Protein AF-A0A017HX09-F1 (afdb_monomer_lite)

Structure (mmCIF, N/CA/C/O backbone):
data_AF-A0A017HX09-F1
#
_entry.id   AF-A0A017HX09-F1
#
loop_
_atom_site.group_PDB
_atom_site.id
_atom_site.type_symbol
_atom_site.label_atom_id
_atom_site.label_alt_id
_atom_site.label_comp_id
_atom_site.label_asym_id
_atom_site.label_entity_id
_atom_site.label_seq_id
_atom_site.pdbx_PDB_ins_code
_atom_site.Cartn_x
_atom_site.Cartn_y
_atom_site.Cartn_z
_atom_site.occupancy
_atom_site.B_iso_or_equiv
_atom_site.auth_seq_id
_atom_site.auth_comp_id
_atom_site.auth_asym_id
_atom_site.auth_atom_id
_atom_site.pdbx_PDB_model_num
ATOM 1 N N . MET A 1 1 ? 46.025 -58.603 36.721 1.00 52.38 1 MET A N 1
ATOM 2 C CA . MET A 1 1 ? 45.200 -57.389 36.510 1.00 52.38 1 MET A CA 1
ATOM 3 C C . MET A 1 1 ? 46.053 -56.109 36.449 1.00 52.38 1 MET A C 1
ATOM 5 O O . MET A 1 1 ? 45.799 -55.162 37.172 1.00 52.38 1 MET A O 1
ATOM 9 N N . ARG A 1 2 ? 47.098 -56.062 35.607 1.00 50.88 2 ARG A N 1
ATOM 10 C CA . ARG A 1 2 ? 47.922 -54.847 35.383 1.00 50.88 2 ARG A CA 1
ATOM 11 C C . ARG A 1 2 ? 48.197 -54.556 33.899 1.00 50.88 2 ARG A C 1
ATOM 13 O O . ARG A 1 2 ? 48.821 -53.560 33.577 1.00 50.88 2 ARG A O 1
ATOM 20 N N . ARG A 1 3 ? 47.703 -55.410 32.991 1.00 52.56 3 ARG A N 1
ATOM 21 C CA . ARG A 1 3 ? 47.869 -55.274 31.532 1.00 52.56 3 ARG A CA 1
ATOM 22 C C . ARG A 1 3 ? 46.626 -54.734 30.814 1.00 52.56 3 ARG A C 1
ATOM 24 O O . ARG A 1 3 ? 46.695 -54.473 29.626 1.00 52.56 3 ARG A O 1
ATOM 31 N N . LEU A 1 4 ? 45.516 -54.535 31.532 1.00 54.16 4 LEU A N 1
ATOM 32 C CA . LEU A 1 4 ? 44.267 -54.009 30.961 1.00 54.16 4 LEU A CA 1
ATOM 33 C C . LEU A 1 4 ? 44.148 -52.479 31.041 1.00 54.16 4 LEU A C 1
ATOM 35 O O . LEU A 1 4 ? 43.249 -51.915 30.437 1.00 54.16 4 LEU A O 1
ATOM 39 N N . ILE A 1 5 ? 45.065 -51.798 31.734 1.00 55.00 5 ILE A N 1
ATOM 40 C CA . ILE A 1 5 ? 45.050 -50.327 31.839 1.00 55.00 5 ILE A CA 1
ATOM 41 C C . ILE A 1 5 ? 45.787 -49.675 30.653 1.00 55.00 5 ILE A C 1
ATOM 43 O O . ILE A 1 5 ? 45.513 -48.535 30.304 1.00 55.00 5 ILE A O 1
ATOM 47 N N . LEU A 1 6 ? 46.667 -50.411 29.964 1.00 52.75 6 LEU A N 1
ATOM 48 C CA . LEU A 1 6 ? 47.464 -49.872 28.855 1.00 52.75 6 LEU A CA 1
ATOM 49 C C . LEU A 1 6 ? 46.724 -49.824 27.506 1.00 52.75 6 LEU A C 1
ATOM 51 O O . LEU A 1 6 ? 47.141 -49.081 26.627 1.00 52.75 6 LEU A O 1
ATOM 55 N N . ALA A 1 7 ? 45.612 -50.550 27.341 1.00 53.91 7 ALA A N 1
ATOM 56 C CA . ALA A 1 7 ? 44.821 -50.513 26.104 1.00 53.91 7 ALA A CA 1
ATOM 57 C C . ALA A 1 7 ? 43.790 -49.366 26.072 1.00 53.91 7 ALA A C 1
ATOM 59 O O . ALA A 1 7 ? 43.404 -48.921 24.997 1.00 53.91 7 ALA A O 1
ATOM 60 N N . ALA A 1 8 ? 43.377 -48.843 27.232 1.00 49.66 8 ALA A N 1
ATOM 61 C CA . ALA A 1 8 ? 42.412 -47.741 27.309 1.00 49.66 8 ALA A CA 1
ATOM 62 C C . ALA A 1 8 ? 43.045 -46.352 27.087 1.00 49.66 8 ALA A C 1
ATOM 64 O O . ALA A 1 8 ? 42.334 -45.391 26.817 1.00 49.66 8 ALA A O 1
ATOM 65 N N . ALA A 1 9 ? 44.376 -46.239 27.159 1.00 52.62 9 ALA A N 1
ATOM 66 C CA . ALA A 1 9 ? 45.085 -44.976 26.950 1.00 52.62 9 ALA A CA 1
ATOM 67 C C . ALA A 1 9 ? 45.350 -44.646 25.465 1.00 52.62 9 ALA A C 1
ATOM 69 O O . ALA A 1 9 ? 45.739 -43.524 25.164 1.00 52.62 9 ALA A O 1
ATOM 70 N N . LEU A 1 10 ? 45.133 -45.588 24.533 1.00 51.38 10 LEU A N 1
ATOM 71 C CA . LEU A 1 10 ? 45.460 -45.396 23.109 1.00 51.38 10 LEU A CA 1
ATOM 72 C C . LEU A 1 10 ? 44.286 -44.878 22.252 1.00 51.38 10 LEU A C 1
ATOM 74 O O . LEU A 1 10 ? 44.483 -44.549 21.090 1.00 51.38 10 LEU A O 1
ATOM 78 N N . VAL A 1 11 ? 43.073 -44.769 22.804 1.00 55.91 11 VAL A N 1
ATOM 79 C CA . VAL A 1 11 ? 41.889 -44.260 22.070 1.00 55.91 11 VAL A CA 1
ATOM 80 C C . VAL A 1 11 ? 41.556 -42.804 22.436 1.00 55.91 11 VAL A C 1
ATOM 82 O O . VAL A 1 11 ? 40.783 -42.148 21.749 1.00 55.91 11 VAL A O 1
ATOM 85 N N . ALA A 1 12 ? 42.191 -42.248 23.472 1.00 51.88 12 ALA A N 1
ATOM 86 C CA . ALA A 1 12 ? 41.954 -40.884 23.953 1.00 51.88 12 ALA A CA 1
ATOM 87 C C . ALA A 1 12 ? 42.976 -39.856 23.427 1.00 51.88 12 ALA A C 1
ATOM 89 O O . ALA A 1 12 ? 43.323 -38.913 24.134 1.00 51.88 12 ALA A O 1
ATOM 90 N N . ALA A 1 13 ? 43.449 -40.016 22.189 1.00 46.22 13 ALA A N 1
ATOM 91 C CA . ALA A 1 13 ? 44.167 -38.963 21.473 1.00 46.22 13 ALA A CA 1
ATOM 92 C C . ALA A 1 13 ? 43.239 -38.323 20.423 1.00 46.22 13 ALA A C 1
ATOM 94 O O . ALA A 1 13 ? 43.362 -38.631 19.236 1.00 46.22 13 ALA A O 1
ATOM 95 N N . PRO A 1 14 ? 42.289 -37.445 20.807 1.00 50.62 14 PRO A N 1
ATOM 96 C CA . PRO A 1 14 ? 41.689 -36.563 19.829 1.00 50.62 14 PRO A CA 1
ATOM 97 C C . PRO A 1 14 ? 42.755 -35.528 19.467 1.00 50.62 14 PRO A C 1
ATOM 99 O O . PRO A 1 14 ? 43.181 -34.751 20.313 1.00 50.62 14 PRO A O 1
ATOM 102 N N . LEU A 1 15 ? 43.235 -35.586 18.227 1.00 51.84 15 LEU A N 1
ATOM 103 C CA . LEU A 1 15 ? 43.318 -34.444 17.309 1.00 51.84 15 LEU A CA 1
ATOM 104 C C . LEU A 1 15 ? 43.767 -33.066 17.864 1.00 51.84 15 LEU A C 1
ATOM 106 O O . LEU A 1 15 ? 43.418 -32.036 17.301 1.00 51.84 15 LEU A O 1
ATOM 110 N N . ALA A 1 16 ? 44.606 -32.988 18.894 1.00 49.44 16 ALA A N 1
ATOM 111 C CA . ALA A 1 16 ? 45.174 -31.727 19.384 1.00 49.44 16 ALA A CA 1
ATOM 112 C C . ALA A 1 16 ? 46.379 -31.263 18.533 1.00 49.44 16 ALA A C 1
ATOM 114 O O . ALA A 1 16 ? 47.340 -30.706 19.055 1.00 49.44 16 ALA A O 1
ATOM 115 N N . GLY A 1 17 ? 46.350 -31.552 17.225 1.00 47.41 17 GLY A N 1
ATOM 116 C CA . GLY A 1 17 ? 47.453 -31.342 16.280 1.00 47.41 17 GLY A CA 1
ATOM 117 C C . GLY A 1 17 ? 47.111 -30.521 15.030 1.00 47.41 17 GLY A C 1
ATOM 118 O O . GLY A 1 17 ? 47.992 -30.323 14.207 1.00 47.41 17 GLY A O 1
ATOM 119 N N . HIS A 1 18 ? 45.881 -30.011 14.878 1.00 50.28 18 HIS A N 1
ATOM 120 C CA . HIS A 1 18 ? 45.477 -29.185 13.721 1.00 50.28 18 HIS A CA 1
ATOM 121 C C . HIS A 1 18 ? 44.903 -27.816 14.131 1.00 50.28 18 HIS A C 1
ATOM 123 O O . HIS A 1 18 ? 43.891 -27.368 13.597 1.00 50.28 18 HIS A O 1
ATOM 129 N N . ALA A 1 19 ? 45.522 -27.144 15.106 1.00 53.00 19 ALA A N 1
ATOM 130 C CA . ALA A 1 19 ? 45.042 -25.852 15.618 1.00 53.00 19 ALA A CA 1
ATOM 131 C C . ALA A 1 19 ? 45.991 -24.662 15.365 1.00 53.00 19 ALA A C 1
ATOM 133 O O . ALA A 1 19 ? 45.772 -23.599 15.935 1.00 53.00 19 ALA A O 1
ATOM 134 N N . GLN A 1 20 ? 47.041 -24.809 14.545 1.00 49.38 20 GLN A N 1
ATOM 135 C CA . GLN A 1 20 ? 47.954 -23.689 14.240 1.00 49.38 20 GLN A CA 1
ATOM 136 C C . GLN A 1 20 ? 48.145 -23.362 12.750 1.00 49.38 20 GLN A C 1
ATOM 138 O O . GLN A 1 20 ? 48.787 -22.361 12.467 1.00 49.38 20 GLN A O 1
ATOM 143 N N . ASP A 1 21 ? 47.524 -24.108 11.830 1.00 50.34 21 ASP A N 1
ATOM 144 C CA . ASP A 1 21 ? 47.477 -23.786 10.383 1.00 50.34 21 ASP A CA 1
ATOM 145 C C . ASP A 1 21 ? 46.035 -23.599 9.861 1.00 50.34 21 ASP A C 1
ATOM 147 O O . ASP A 1 21 ? 45.798 -23.344 8.689 1.00 50.34 21 ASP A O 1
ATOM 151 N N . SER A 1 22 ? 45.036 -23.722 10.738 1.00 55.59 22 SER A N 1
ATOM 152 C CA . SER A 1 22 ? 43.616 -23.859 10.379 1.00 55.59 22 SER A CA 1
ATOM 153 C C . SER A 1 22 ? 42.819 -22.551 10.371 1.00 55.59 22 SER A C 1
ATOM 155 O O . SER A 1 22 ? 41.610 -22.572 10.137 1.00 55.59 22 SER A O 1
ATOM 157 N N . SER A 1 23 ? 43.470 -21.411 10.615 1.00 59.22 23 SER A N 1
ATOM 158 C CA . SER A 1 23 ? 42.808 -20.101 10.592 1.00 59.22 23 SER A CA 1
ATOM 159 C C . SER A 1 23 ? 42.559 -19.604 9.166 1.00 59.22 23 SER A C 1
ATOM 161 O O . SER A 1 23 ? 41.472 -19.098 8.904 1.00 59.22 23 SER A O 1
ATOM 163 N N . ASP A 1 24 ? 43.522 -19.770 8.251 1.00 65.19 24 ASP A N 1
ATOM 164 C CA . ASP A 1 24 ? 43.364 -19.366 6.844 1.00 65.19 24 ASP A CA 1
ATOM 165 C C . ASP A 1 24 ? 42.473 -20.357 6.080 1.00 65.19 24 ASP A C 1
ATOM 167 O O . ASP A 1 24 ? 41.480 -19.939 5.492 1.00 65.19 24 ASP A O 1
ATOM 171 N N . ASP A 1 25 ? 42.716 -21.668 6.206 1.00 73.19 25 ASP A N 1
ATOM 172 C CA . ASP A 1 25 ? 41.878 -22.705 5.576 1.00 73.19 25 ASP A CA 1
ATOM 173 C C . ASP A 1 25 ? 40.417 -22.665 6.067 1.00 73.19 25 ASP A C 1
ATOM 175 O O . ASP A 1 25 ? 39.474 -22.838 5.292 1.00 73.19 25 ASP A O 1
ATOM 179 N N . GLY A 1 26 ? 40.195 -22.415 7.364 1.00 74.19 26 GLY A N 1
ATOM 180 C CA . GLY A 1 26 ? 38.850 -22.276 7.929 1.00 74.19 26 GLY A CA 1
ATOM 181 C C . GLY A 1 26 ? 38.135 -21.003 7.465 1.00 74.19 26 GLY A C 1
ATOM 182 O O . GLY A 1 26 ? 36.924 -21.025 7.239 1.00 74.19 26 GLY A O 1
ATOM 183 N N . ASN A 1 27 ? 38.877 -19.907 7.288 1.00 82.38 27 ASN A N 1
ATOM 184 C CA . ASN A 1 27 ? 38.349 -18.649 6.766 1.00 82.38 27 ASN A CA 1
ATOM 185 C C . ASN A 1 27 ? 38.034 -18.746 5.265 1.00 82.38 27 ASN A C 1
ATOM 187 O O . ASN A 1 27 ? 37.016 -18.211 4.830 1.00 82.38 27 ASN A O 1
ATOM 191 N N . ASP A 1 28 ? 38.836 -19.479 4.490 1.00 84.56 28 ASP A N 1
ATOM 192 C CA . ASP A 1 28 ? 38.571 -19.745 3.073 1.00 84.56 28 ASP A CA 1
ATOM 193 C C . ASP A 1 28 ? 37.349 -20.654 2.878 1.00 84.56 28 ASP A C 1
ATOM 195 O O . ASP A 1 28 ? 36.494 -20.352 2.045 1.00 84.56 28 ASP A O 1
ATOM 199 N N . LEU A 1 29 ? 37.173 -21.695 3.700 1.00 87.62 29 LEU A N 1
ATOM 200 C CA . LEU A 1 29 ? 35.959 -22.525 3.680 1.00 87.62 29 LEU A CA 1
ATOM 201 C C . LEU A 1 29 ? 34.704 -21.754 4.112 1.00 87.62 29 LEU A C 1
ATOM 203 O O . LEU A 1 29 ? 33.639 -21.917 3.515 1.00 87.62 29 LEU A O 1
ATOM 207 N N . LEU A 1 30 ? 34.810 -20.897 5.133 1.00 91.75 30 LEU A N 1
ATOM 208 C CA . LEU A 1 30 ? 33.708 -20.031 5.557 1.00 91.75 30 LEU A CA 1
ATOM 209 C C . LEU A 1 30 ? 33.357 -19.002 4.474 1.00 91.75 30 LEU A C 1
ATOM 211 O O . LEU A 1 30 ? 32.179 -18.758 4.218 1.00 91.75 30 LEU A O 1
ATOM 215 N N . ARG A 1 31 ? 34.367 -18.421 3.820 1.00 89.44 31 ARG A N 1
ATOM 216 C CA . ARG A 1 31 ? 34.195 -17.494 2.698 1.00 89.44 31 ARG A CA 1
ATOM 217 C C . ARG A 1 31 ? 33.535 -18.181 1.507 1.00 89.44 31 ARG A C 1
ATOM 219 O O . ARG A 1 31 ? 32.633 -17.596 0.914 1.00 89.44 31 ARG A O 1
ATOM 226 N N . GLU A 1 32 ? 33.931 -19.409 1.196 1.00 92.56 32 GLU A N 1
ATOM 227 C CA . GLU A 1 32 ? 33.308 -20.208 0.141 1.00 92.56 32 GLU A CA 1
ATOM 228 C C . GLU A 1 32 ? 31.848 -20.531 0.485 1.00 92.56 32 GLU A C 1
ATOM 230 O O . GLU A 1 32 ? 30.953 -20.316 -0.331 1.00 92.56 32 GLU A O 1
ATOM 235 N N . GLY A 1 33 ? 31.568 -20.936 1.728 1.00 93.44 33 GLY A N 1
ATOM 236 C CA . GLY A 1 33 ? 30.202 -21.157 2.210 1.00 93.44 33 GLY A CA 1
ATOM 237 C C . GLY A 1 33 ? 29.331 -19.896 2.151 1.00 93.44 33 GLY A C 1
ATOM 238 O O . GLY A 1 33 ? 28.183 -19.958 1.712 1.00 93.44 33 GLY A O 1
ATOM 239 N N . ALA A 1 34 ? 29.883 -18.739 2.527 1.00 93.94 34 ALA A N 1
ATOM 240 C CA . ALA A 1 34 ? 29.203 -17.450 2.420 1.00 93.94 34 ALA A CA 1
ATOM 241 C C . ALA A 1 34 ? 28.944 -17.058 0.957 1.00 93.94 34 ALA A C 1
ATOM 243 O O . ALA A 1 34 ? 27.871 -16.549 0.648 1.00 93.94 34 ALA A O 1
ATOM 244 N N . ASN A 1 35 ? 29.882 -17.329 0.047 1.00 94.56 35 ASN A N 1
ATOM 245 C CA . ASN A 1 35 ? 29.721 -17.067 -1.383 1.00 94.56 35 ASN A CA 1
ATOM 246 C C . ASN A 1 35 ? 28.611 -17.939 -1.992 1.00 94.56 35 ASN A C 1
ATOM 248 O O . ASN A 1 35 ? 27.724 -17.431 -2.676 1.00 94.56 35 ASN A O 1
ATOM 252 N N . LEU A 1 36 ? 28.594 -19.236 -1.670 1.00 94.81 36 LEU A N 1
ATOM 253 C CA . LEU A 1 36 ? 27.534 -20.154 -2.096 1.00 94.81 36 LEU A CA 1
ATOM 254 C C . LEU A 1 36 ? 26.160 -19.738 -1.553 1.00 94.81 36 LEU A C 1
ATOM 256 O O . LEU A 1 36 ? 25.180 -19.760 -2.297 1.00 94.81 36 LEU A O 1
ATOM 260 N N . PHE A 1 37 ? 26.090 -19.306 -0.291 1.00 94.69 37 PHE A N 1
ATOM 261 C CA . PHE A 1 37 ? 24.861 -18.788 0.313 1.00 94.69 37 PHE A CA 1
ATOM 262 C C . PHE A 1 37 ? 24.371 -17.507 -0.373 1.00 94.69 37 PHE A C 1
ATOM 264 O O . PHE A 1 37 ? 23.205 -17.418 -0.752 1.00 94.69 37 PHE A O 1
ATOM 271 N N . LEU A 1 38 ? 25.259 -16.530 -0.573 1.00 93.69 38 LEU A N 1
ATOM 272 C CA . LEU A 1 38 ? 24.922 -15.275 -1.245 1.00 93.69 38 LEU A CA 1
ATOM 273 C C . LEU A 1 38 ? 24.481 -15.508 -2.691 1.00 93.69 38 LEU A C 1
ATOM 275 O O . LEU A 1 38 ? 23.570 -14.831 -3.161 1.00 93.69 38 LEU A O 1
ATOM 279 N N . ARG A 1 39 ? 25.086 -16.475 -3.389 1.00 91.81 39 ARG A N 1
ATOM 280 C CA . ARG A 1 39 ? 24.678 -16.840 -4.747 1.00 91.81 39 ARG A CA 1
ATOM 281 C C . ARG A 1 39 ? 23.283 -17.455 -4.778 1.00 91.81 39 ARG A C 1
ATOM 283 O O . ARG A 1 39 ? 22.482 -17.035 -5.602 1.00 91.81 39 ARG A O 1
ATOM 290 N N . GLY A 1 40 ? 22.979 -18.373 -3.859 1.00 91.50 40 GLY A N 1
ATOM 291 C CA . GLY A 1 40 ? 21.632 -18.938 -3.725 1.00 91.50 40 GLY A CA 1
ATOM 292 C C . GLY A 1 40 ? 20.584 -17.868 -3.407 1.00 91.50 40 GLY A C 1
ATOM 293 O O . GLY A 1 40 ? 19.543 -17.814 -4.050 1.00 91.50 40 GLY A O 1
ATOM 294 N N . LEU A 1 41 ? 20.901 -16.939 -2.498 1.00 93.38 41 LEU A N 1
ATOM 295 C CA . LEU A 1 41 ? 20.030 -15.798 -2.209 1.00 93.38 41 LEU A CA 1
ATOM 296 C C . LEU A 1 41 ? 19.815 -14.914 -3.447 1.00 93.38 41 LEU A C 1
ATOM 298 O O . LEU A 1 41 ? 18.704 -14.448 -3.679 1.00 93.38 41 LEU A O 1
ATOM 302 N N . LEU A 1 42 ? 20.865 -14.678 -4.242 1.00 89.38 42 LEU A N 1
ATOM 303 C CA . LEU A 1 42 ? 20.772 -13.870 -5.457 1.00 89.38 42 LEU A CA 1
ATOM 304 C C . LEU A 1 42 ? 19.914 -14.547 -6.539 1.00 89.38 42 LEU A C 1
ATOM 306 O O . LEU A 1 42 ? 19.132 -13.872 -7.205 1.00 89.38 42 LEU A O 1
ATOM 310 N N . GLU A 1 43 ? 20.052 -15.864 -6.696 1.00 89.94 43 GLU A N 1
ATOM 311 C CA . GLU A 1 43 ? 19.235 -16.688 -7.596 1.00 89.94 43 GLU A CA 1
ATOM 312 C C . GLU A 1 43 ? 17.746 -16.641 -7.200 1.00 89.94 43 GLU A C 1
ATOM 314 O O . GLU A 1 43 ? 16.894 -16.510 -8.078 1.00 89.94 43 GLU A O 1
ATOM 319 N N . ASP A 1 44 ? 17.430 -16.628 -5.900 1.00 88.38 44 ASP A N 1
ATOM 320 C CA . ASP A 1 44 ? 16.053 -16.531 -5.392 1.00 88.38 44 ASP A CA 1
ATOM 321 C C . ASP A 1 44 ? 15.423 -15.139 -5.584 1.00 88.38 44 ASP A C 1
ATOM 323 O O . ASP A 1 44 ? 14.219 -15.031 -5.830 1.00 88.38 44 ASP A O 1
ATOM 327 N N . VAL A 1 45 ? 16.206 -14.056 -5.484 1.00 89.94 45 VAL A N 1
ATOM 328 C CA . VAL A 1 45 ? 15.687 -12.683 -5.678 1.00 89.94 45 VAL A CA 1
ATOM 329 C C . VAL A 1 45 ? 15.660 -12.247 -7.142 1.00 89.94 45 VAL A C 1
ATOM 331 O O . VAL A 1 45 ? 15.028 -11.244 -7.474 1.00 89.94 45 VAL A O 1
ATOM 334 N N . GLN A 1 46 ? 16.325 -12.973 -8.040 1.00 84.38 46 GLN A N 1
ATOM 335 C CA . GLN A 1 46 ? 16.383 -12.623 -9.456 1.00 84.38 46 GLN A CA 1
ATOM 336 C C . GLN A 1 46 ? 14.998 -12.604 -10.145 1.00 84.38 46 GLN A C 1
ATOM 338 O O . GLN A 1 46 ? 14.752 -11.650 -10.889 1.00 84.38 46 GLN A O 1
ATOM 343 N N . PRO A 1 47 ? 14.078 -13.570 -9.929 1.00 85.50 47 PRO A N 1
ATOM 344 C CA . PRO A 1 47 ? 12.766 -13.556 -10.577 1.00 85.50 47 PRO A CA 1
ATOM 345 C C . PRO A 1 47 ? 11.895 -12.348 -10.177 1.00 85.50 47 PRO A C 1
ATOM 347 O O . PRO A 1 47 ? 11.465 -11.634 -11.085 1.00 85.50 47 PRO A O 1
ATOM 350 N N . PRO A 1 48 ? 11.715 -12.006 -8.879 1.00 85.12 48 PRO A N 1
ATOM 351 C CA . PRO A 1 48 ? 10.990 -10.790 -8.488 1.00 85.12 48 PRO A CA 1
ATOM 352 C C . PRO A 1 48 ? 11.610 -9.499 -9.042 1.00 85.12 48 PRO A C 1
ATOM 354 O O . PRO A 1 48 ? 10.903 -8.561 -9.410 1.00 85.12 48 PRO A O 1
ATOM 357 N N . LEU A 1 49 ? 12.944 -9.440 -9.138 1.00 81.81 49 LEU A N 1
ATOM 358 C CA . LEU A 1 49 ? 13.638 -8.292 -9.727 1.00 81.81 49 LEU A CA 1
ATOM 359 C C . LEU A 1 49 ? 13.400 -8.175 -11.238 1.00 81.81 49 LEU A C 1
ATOM 361 O O . LEU A 1 49 ? 13.328 -7.060 -11.750 1.00 81.81 49 LEU A O 1
ATOM 365 N N . GLN A 1 50 ? 13.257 -9.291 -11.958 1.00 79.94 50 GLN A N 1
ATOM 366 C CA . GLN A 1 50 ? 12.889 -9.278 -13.378 1.00 79.94 50 GLN A CA 1
ATOM 367 C C . GLN A 1 50 ? 11.444 -8.820 -13.591 1.00 79.94 50 GLN A C 1
ATOM 369 O O . GLN A 1 50 ? 11.181 -8.087 -14.542 1.00 79.94 50 GLN A O 1
ATOM 374 N N . GLU A 1 51 ? 10.524 -9.194 -12.700 1.00 79.25 51 GLU A N 1
ATOM 375 C CA . GLU A 1 51 ? 9.142 -8.697 -12.722 1.00 79.25 51 GLU A CA 1
ATOM 376 C C . GLU A 1 51 ? 9.093 -7.175 -12.516 1.00 79.25 51 GLU A C 1
ATOM 378 O O . GLU A 1 51 ? 8.444 -6.468 -13.288 1.00 79.25 51 GLU A O 1
ATOM 383 N N . LEU A 1 52 ? 9.861 -6.652 -11.552 1.00 81.12 52 LEU A N 1
ATOM 384 C CA . LEU A 1 52 ? 10.041 -5.209 -11.353 1.00 81.12 52 LEU A CA 1
ATOM 385 C C . LEU A 1 52 ? 10.711 -4.528 -12.555 1.00 81.12 52 LEU A C 1
ATOM 387 O O . LEU A 1 52 ? 10.290 -3.446 -12.955 1.00 81.12 52 LEU A O 1
ATOM 391 N N . ALA A 1 53 ? 11.719 -5.157 -13.166 1.00 74.88 53 ALA A N 1
ATOM 392 C CA . ALA A 1 53 ? 12.363 -4.653 -14.383 1.00 74.88 53 ALA A CA 1
ATOM 393 C C . ALA A 1 53 ? 11.425 -4.665 -15.607 1.00 74.88 53 ALA A C 1
ATOM 395 O O . ALA A 1 53 ? 11.657 -3.933 -16.570 1.00 74.88 53 ALA A O 1
ATOM 396 N N . GLY A 1 54 ? 10.364 -5.476 -15.569 1.00 76.62 54 GLY A N 1
ATOM 397 C CA . GLY A 1 54 ? 9.277 -5.476 -16.545 1.00 76.62 54 GLY A CA 1
ATOM 398 C C . GLY A 1 54 ? 8.329 -4.280 -16.414 1.00 76.62 54 GLY A C 1
ATOM 399 O O . GLY A 1 54 ? 7.567 -4.002 -17.345 1.00 76.62 54 GLY A O 1
ATOM 400 N N . ILE A 1 55 ? 8.381 -3.535 -15.302 1.00 83.75 55 ILE A N 1
ATOM 401 C CA . ILE A 1 55 ? 7.668 -2.265 -15.167 1.00 83.75 55 ILE A CA 1
ATOM 402 C C . ILE A 1 55 ? 8.371 -1.238 -16.053 1.00 83.75 55 ILE A C 1
ATOM 404 O O . ILE A 1 55 ? 9.508 -0.831 -15.826 1.00 83.75 55 ILE A O 1
ATOM 408 N N . THR A 1 56 ? 7.676 -0.816 -17.102 1.00 84.25 56 THR A N 1
ATOM 409 C CA . THR A 1 56 ? 8.189 0.182 -18.034 1.00 84.25 56 THR A CA 1
ATOM 410 C C . THR A 1 56 ? 8.246 1.566 -17.381 1.00 84.25 56 THR A C 1
ATOM 412 O O . THR A 1 56 ? 7.522 1.864 -16.427 1.00 84.25 56 THR A O 1
ATOM 415 N N . VAL A 1 57 ? 9.068 2.459 -17.943 1.00 81.44 57 VAL A N 1
ATOM 416 C CA . VAL A 1 57 ? 9.163 3.866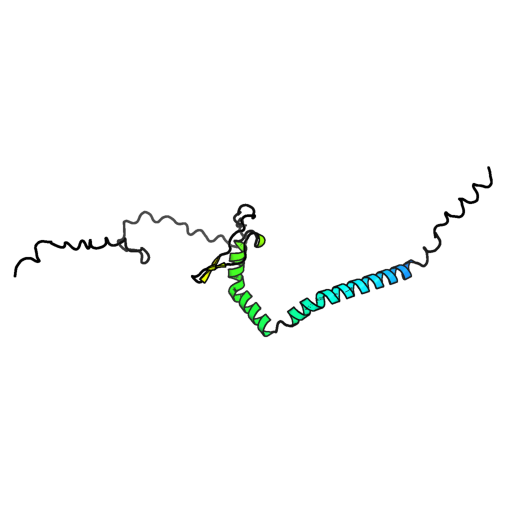 -17.505 1.00 81.44 57 VAL A CA 1
ATOM 417 C C . VAL A 1 57 ? 7.789 4.551 -17.517 1.00 81.44 57 VAL A C 1
ATOM 419 O O . VAL A 1 57 ? 7.500 5.388 -16.667 1.00 81.44 57 VAL A O 1
ATOM 422 N N . GLN A 1 58 ? 6.911 4.165 -18.444 1.00 79.31 58 GLN A N 1
ATOM 423 C CA . GLN A 1 58 ? 5.555 4.696 -18.555 1.00 79.31 58 GLN A CA 1
ATOM 424 C C . GLN A 1 58 ? 4.661 4.265 -17.384 1.00 79.31 58 GLN A C 1
ATOM 426 O O . GLN A 1 58 ? 3.915 5.088 -16.861 1.00 79.31 58 GLN A O 1
ATOM 431 N N . HIS A 1 59 ? 4.744 3.004 -16.947 1.00 86.56 59 HIS A N 1
ATOM 432 C CA . HIS A 1 59 ? 3.980 2.522 -15.792 1.00 86.56 59 HIS A CA 1
ATOM 433 C C . HIS A 1 59 ? 4.461 3.159 -14.486 1.00 86.56 59 HIS A C 1
ATOM 435 O O . HIS A 1 59 ? 3.636 3.521 -13.652 1.00 86.56 59 HIS A O 1
ATOM 441 N N . LEU A 1 60 ? 5.775 3.358 -14.335 1.00 86.12 60 LEU A N 1
ATOM 442 C CA . LEU A 1 60 ? 6.339 4.084 -13.193 1.00 86.12 60 LEU A CA 1
ATOM 443 C C . LEU A 1 60 ? 5.831 5.527 -13.133 1.00 86.12 60 LEU A C 1
ATOM 445 O O . LEU A 1 60 ? 5.398 5.975 -12.076 1.00 86.12 60 LEU A O 1
ATOM 449 N N . ALA A 1 61 ? 5.823 6.234 -14.265 1.00 87.31 61 ALA A N 1
ATOM 450 C CA . ALA A 1 61 ? 5.309 7.600 -14.330 1.00 87.31 61 ALA A CA 1
ATOM 451 C C . ALA A 1 61 ? 3.806 7.676 -14.005 1.00 87.31 61 ALA A C 1
ATOM 453 O O . ALA A 1 61 ? 3.378 8.579 -13.291 1.00 87.31 61 ALA A O 1
ATOM 454 N N . ALA A 1 62 ? 3.008 6.719 -14.488 1.00 88.12 62 ALA A N 1
ATOM 455 C CA . ALA A 1 62 ? 1.580 6.648 -14.179 1.00 88.12 62 ALA A CA 1
ATOM 456 C C . ALA A 1 62 ? 1.318 6.343 -12.695 1.00 88.12 62 ALA A C 1
ATOM 458 O O . ALA A 1 62 ? 0.454 6.968 -12.086 1.00 88.12 62 ALA A O 1
ATOM 459 N N . LEU A 1 63 ? 2.086 5.424 -12.099 1.00 89.25 63 LEU A N 1
ATOM 460 C CA . LEU A 1 63 ? 2.023 5.143 -10.666 1.00 89.25 63 LEU A CA 1
ATOM 461 C C . LEU A 1 63 ? 2.394 6.380 -9.844 1.00 89.25 63 LEU A C 1
ATOM 463 O O . LEU A 1 63 ? 1.722 6.681 -8.866 1.00 89.25 63 LEU A O 1
ATOM 467 N N . GLN A 1 64 ? 3.435 7.107 -10.248 1.00 87.69 64 GLN A N 1
ATOM 468 C CA . GLN A 1 64 ? 3.851 8.326 -9.564 1.00 87.69 64 GLN A CA 1
ATOM 469 C C . GLN A 1 64 ? 2.771 9.410 -9.636 1.00 87.69 64 GLN A C 1
ATOM 471 O O . GLN A 1 64 ? 2.404 9.955 -8.604 1.00 87.69 64 GLN A O 1
ATOM 476 N N . ALA A 1 65 ? 2.183 9.640 -10.813 1.00 88.50 65 ALA A N 1
ATOM 477 C CA . ALA A 1 65 ? 1.065 10.571 -10.961 1.00 88.50 65 ALA A CA 1
ATOM 478 C C . ALA A 1 65 ? -0.149 10.168 -10.104 1.00 88.50 65 ALA A C 1
ATOM 480 O O . ALA A 1 65 ? -0.759 11.016 -9.463 1.00 88.50 65 ALA A O 1
ATOM 481 N N . PHE A 1 66 ? -0.466 8.871 -10.035 1.00 89.31 66 PHE A N 1
ATOM 482 C CA . PHE A 1 66 ? -1.517 8.364 -9.154 1.00 89.31 66 PHE A CA 1
ATOM 483 C C . PHE A 1 66 ? -1.198 8.607 -7.672 1.00 89.31 66 PHE A C 1
ATOM 485 O O . PHE A 1 66 ? -2.072 9.040 -6.930 1.00 89.31 66 PHE A O 1
ATOM 492 N N . LEU A 1 67 ? 0.035 8.352 -7.227 1.00 90.25 67 LEU A N 1
ATOM 493 C CA . LEU A 1 67 ? 0.448 8.627 -5.848 1.00 90.25 67 LEU A CA 1
ATOM 494 C C . LEU A 1 67 ? 0.406 10.126 -5.527 1.00 90.25 67 LEU A C 1
ATOM 496 O O . LEU A 1 67 ? 0.011 10.490 -4.426 1.00 90.25 67 LEU A O 1
ATOM 500 N N . ASP A 1 68 ? 0.757 10.989 -6.474 1.00 91.50 68 ASP A N 1
ATOM 501 C CA . ASP A 1 68 ? 0.715 12.439 -6.274 1.00 91.50 68 ASP A CA 1
ATOM 502 C C . ASP A 1 68 ? -0.732 12.968 -6.208 1.00 91.50 68 ASP A C 1
ATOM 504 O O . ASP A 1 68 ? -1.037 13.837 -5.393 1.00 91.50 68 ASP A O 1
ATOM 508 N N . GLU A 1 69 ? -1.637 12.439 -7.038 1.00 90.25 69 GLU A N 1
ATOM 509 C CA . GLU A 1 69 ? -3.020 12.928 -7.152 1.00 90.25 69 GLU A CA 1
ATOM 510 C C . GLU A 1 69 ? -3.982 12.269 -6.148 1.00 90.25 69 GLU A C 1
ATOM 512 O O . GLU A 1 69 ? -4.820 12.940 -5.550 1.00 90.25 69 GLU A O 1
ATOM 517 N N . MET A 1 70 ? -3.853 10.959 -5.930 1.00 87.81 70 MET A N 1
ATOM 518 C CA . MET A 1 70 ? -4.735 10.158 -5.068 1.00 87.81 70 MET A CA 1
ATOM 519 C C . MET A 1 70 ? -4.088 9.767 -3.733 1.00 87.81 70 MET A C 1
ATOM 521 O O . MET A 1 70 ? -4.790 9.319 -2.826 1.00 87.81 70 MET A O 1
ATOM 525 N N . GLY A 1 71 ? -2.768 9.912 -3.585 1.00 86.94 71 GLY A N 1
ATOM 526 C CA . GLY A 1 71 ? -2.039 9.487 -2.386 1.00 86.94 71 GLY A CA 1
ATOM 527 C C . GLY A 1 71 ? -2.489 10.168 -1.093 1.00 86.94 71 GLY A C 1
ATOM 528 O O . GLY A 1 71 ? -2.717 9.442 -0.127 1.00 86.94 71 GLY A O 1
ATOM 529 N N . PRO A 1 72 ? -2.675 11.504 -1.040 1.00 89.44 72 PRO A N 1
ATOM 530 C CA . PRO A 1 72 ? -3.118 12.180 0.181 1.00 89.44 72 PRO A CA 1
ATOM 531 C C . PRO A 1 72 ? -4.482 11.677 0.668 1.00 89.44 72 PRO A C 1
ATOM 533 O O . PRO A 1 72 ? -4.620 11.269 1.818 1.00 89.44 72 PRO A O 1
ATOM 536 N N . ALA A 1 73 ? -5.463 11.592 -0.236 1.00 86.25 73 ALA A N 1
ATOM 537 C CA . ALA A 1 73 ? -6.799 11.098 0.093 1.00 86.25 73 ALA A CA 1
ATOM 538 C C . ALA A 1 73 ? -6.772 9.618 0.515 1.00 86.25 73 ALA A C 1
ATOM 540 O O . ALA A 1 73 ? -7.475 9.204 1.435 1.00 86.25 73 ALA A O 1
ATOM 541 N N . PHE A 1 74 ? -5.928 8.805 -0.127 1.00 86.06 74 PHE A N 1
ATOM 542 C CA . PHE A 1 74 ? -5.743 7.410 0.263 1.00 86.06 74 PHE A CA 1
ATOM 543 C C . PHE A 1 74 ? -5.101 7.279 1.652 1.00 86.06 74 PHE A C 1
ATOM 545 O O . PHE A 1 74 ? -5.524 6.436 2.441 1.00 86.06 74 PHE A O 1
ATOM 552 N N . ALA A 1 75 ? -4.122 8.126 1.977 1.00 85.81 75 ALA A N 1
ATOM 553 C CA . ALA A 1 75 ? -3.481 8.150 3.287 1.00 85.81 75 ALA A CA 1
ATOM 554 C C . ALA A 1 75 ? -4.471 8.522 4.400 1.00 85.81 75 ALA A C 1
ATOM 556 O O . ALA A 1 75 ? -4.451 7.893 5.455 1.00 85.81 75 ALA A O 1
ATOM 557 N N . GLU A 1 76 ? -5.379 9.470 4.155 1.00 86.38 76 GLU A N 1
ATOM 558 C CA . GLU A 1 76 ? -6.451 9.822 5.096 1.00 86.38 76 GLU A CA 1
ATOM 559 C C . GLU A 1 76 ? -7.404 8.652 5.362 1.00 86.38 76 GLU A C 1
ATOM 561 O O . GLU A 1 76 ? -7.781 8.401 6.508 1.00 86.38 76 GLU A O 1
ATOM 566 N N . VAL A 1 77 ? -7.787 7.908 4.320 1.00 84.88 77 VAL A N 1
ATOM 567 C CA . VAL A 1 77 ? -8.646 6.723 4.464 1.00 84.88 77 VAL A CA 1
ATOM 568 C C . VAL A 1 77 ? -7.917 5.620 5.229 1.00 84.88 77 VAL A C 1
ATOM 570 O O . VAL A 1 77 ? -8.483 5.047 6.156 1.00 84.88 77 VAL A O 1
ATOM 573 N N . VAL A 1 78 ? -6.655 5.338 4.892 1.00 85.12 78 VAL A N 1
ATOM 574 C CA . VAL A 1 78 ? -5.846 4.330 5.599 1.00 85.12 78 VAL A CA 1
ATOM 575 C C . VAL A 1 78 ? -5.579 4.739 7.049 1.00 85.12 78 VAL A C 1
ATOM 577 O O . VAL A 1 78 ? -5.585 3.878 7.920 1.00 85.12 78 VAL A O 1
ATOM 580 N N . GLY A 1 79 ? -5.413 6.032 7.334 1.00 84.38 79 GLY A N 1
ATOM 581 C CA . GLY A 1 79 ? -5.235 6.553 8.692 1.00 84.38 79 GLY A CA 1
ATOM 582 C C . GLY A 1 79 ? -6.459 6.369 9.596 1.00 84.38 79 GLY A C 1
ATOM 583 O O . GLY A 1 79 ? -6.316 6.298 10.813 1.00 84.38 79 GLY A O 1
ATOM 584 N N . GLN A 1 80 ? -7.657 6.232 9.022 1.00 83.12 80 GLN A N 1
ATOM 585 C CA . GLN A 1 80 ? -8.882 5.915 9.769 1.00 83.12 80 GLN A CA 1
ATOM 586 C C . GLN A 1 80 ? -9.011 4.419 10.102 1.00 83.12 80 GLN A C 1
ATOM 588 O O . GLN A 1 80 ? -9.866 4.028 10.902 1.00 83.12 80 GLN A O 1
ATOM 593 N N . ILE A 1 81 ? -8.181 3.575 9.487 1.00 85.38 81 ILE A N 1
ATOM 594 C CA . ILE A 1 81 ? -8.196 2.127 9.660 1.00 85.38 81 ILE A CA 1
ATOM 595 C C . ILE A 1 81 ? -7.192 1.748 10.756 1.00 85.38 81 ILE A C 1
ATOM 597 O O . ILE A 1 81 ? -6.021 2.104 10.699 1.00 85.38 81 ILE A O 1
ATOM 601 N N . ASP A 1 82 ? -7.638 0.966 11.740 1.00 85.56 82 ASP A N 1
ATOM 602 C CA . ASP A 1 82 ? -6.804 0.453 12.834 1.00 85.56 82 ASP A CA 1
ATOM 603 C C . ASP A 1 82 ? -5.731 -0.528 12.332 1.00 85.56 82 ASP A C 1
ATOM 605 O O . ASP A 1 82 ? -4.548 -0.407 12.649 1.00 85.56 82 ASP A O 1
ATOM 609 N N . SER A 1 83 ? -6.130 -1.515 11.528 1.00 87.19 83 SER A N 1
ATOM 610 C CA . SER A 1 83 ? -5.200 -2.397 10.819 1.00 87.19 83 SER A CA 1
ATOM 611 C C . SER A 1 83 ? -5.855 -3.015 9.596 1.00 87.19 83 SER A C 1
ATOM 61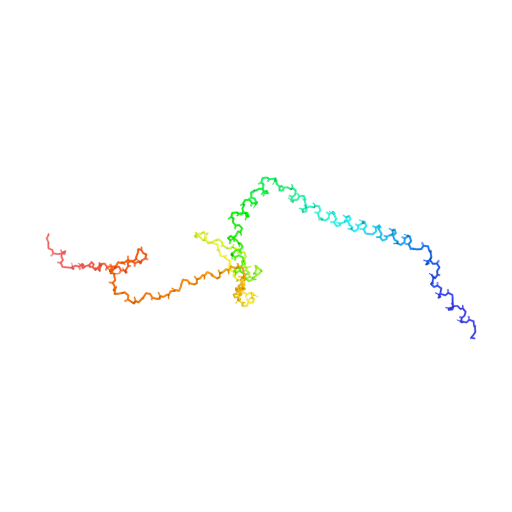3 O O . SER A 1 83 ? -6.920 -3.621 9.691 1.00 87.19 83 SER A O 1
ATOM 615 N N . VAL A 1 84 ? -5.162 -2.965 8.456 1.00 86.50 84 VAL A N 1
ATOM 616 C CA . VAL A 1 84 ? -5.618 -3.550 7.181 1.00 86.50 84 VAL A CA 1
ATOM 617 C C . VAL A 1 84 ? -5.923 -5.050 7.309 1.00 86.50 84 VAL A C 1
ATOM 619 O O . VAL A 1 84 ? -6.816 -5.562 6.644 1.00 86.50 84 VAL A O 1
ATOM 622 N N . THR A 1 85 ? -5.241 -5.764 8.212 1.00 90.31 85 THR A N 1
ATOM 623 C CA . THR A 1 85 ? -5.432 -7.218 8.400 1.00 90.31 85 THR A CA 1
ATOM 624 C C . THR A 1 85 ? -6.800 -7.568 9.001 1.00 90.31 85 THR A C 1
ATOM 626 O O . THR A 1 85 ? -7.260 -8.706 8.882 1.00 90.31 85 THR A O 1
ATOM 629 N N . TYR A 1 86 ? -7.461 -6.605 9.648 1.00 94.44 86 TYR A N 1
ATOM 630 C CA . TYR A 1 86 ? -8.762 -6.797 10.291 1.00 94.44 86 TYR A CA 1
ATOM 631 C C . TYR A 1 86 ? -9.944 -6.666 9.333 1.00 94.44 86 TYR A C 1
ATOM 633 O O . TYR A 1 86 ? -11.079 -6.861 9.762 1.00 94.44 86 TYR A O 1
ATOM 641 N N . TYR A 1 87 ? -9.703 -6.373 8.056 1.00 92.81 87 TYR A N 1
ATOM 642 C CA . TYR A 1 87 ? -10.745 -6.200 7.050 1.00 92.81 87 TYR A CA 1
ATOM 643 C C . TYR A 1 87 ? -10.625 -7.265 5.964 1.00 92.81 87 TYR A C 1
ATOM 645 O O . TYR A 1 87 ? -9.567 -7.852 5.730 1.00 92.81 87 TYR A O 1
ATOM 653 N N . GLU A 1 88 ? -11.753 -7.557 5.339 1.00 93.88 88 GLU A N 1
ATOM 654 C CA . GLU A 1 88 ? -11.849 -8.391 4.154 1.00 93.88 88 GLU A CA 1
ATOM 6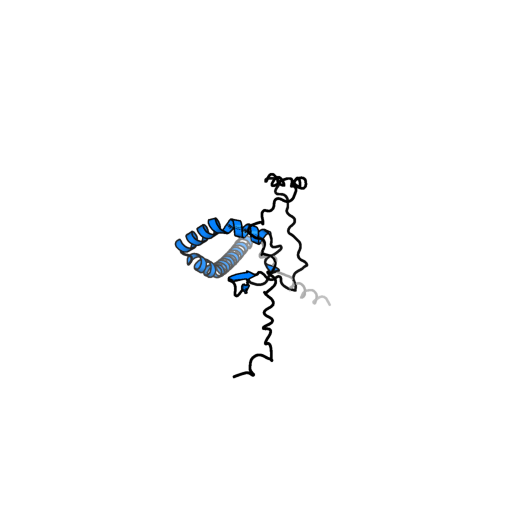55 C C . GLU A 1 88 ? -11.438 -7.597 2.903 1.00 93.88 88 GLU A C 1
ATOM 657 O O . GLU A 1 88 ? -11.389 -6.361 2.932 1.00 93.88 88 GLU A O 1
ATOM 662 N N . PRO A 1 89 ? -11.152 -8.288 1.785 1.00 94.62 89 PRO A N 1
ATOM 663 C CA . PRO A 1 89 ? -10.965 -7.630 0.501 1.00 94.62 89 PRO A CA 1
ATOM 664 C C . PRO A 1 89 ? -12.161 -6.730 0.136 1.00 94.62 89 PRO A C 1
ATOM 666 O O . PRO A 1 89 ? -13.298 -7.064 0.476 1.00 94.62 89 PRO A O 1
ATOM 669 N N . PRO A 1 90 ? -11.925 -5.612 -0.574 1.00 92.06 90 PRO A N 1
ATOM 670 C CA . PRO A 1 90 ? -12.982 -4.678 -0.948 1.00 92.06 90 PRO A CA 1
ATOM 671 C C . PRO A 1 90 ? -14.069 -5.343 -1.802 1.00 92.06 90 PRO A C 1
ATOM 673 O O . PRO A 1 90 ? -13.771 -6.023 -2.786 1.00 92.06 90 PRO A O 1
ATOM 676 N N . GLU A 1 91 ? -15.332 -5.098 -1.450 1.00 94.88 91 GLU A N 1
ATOM 677 C CA . GLU A 1 91 ? -16.509 -5.535 -2.208 1.00 94.88 91 GLU A CA 1
ATOM 678 C C . GLU A 1 91 ? -17.085 -4.356 -3.002 1.00 94.88 91 GLU A C 1
ATOM 680 O O . GLU A 1 91 ? -17.324 -3.287 -2.439 1.00 94.88 91 GLU A O 1
ATOM 685 N N . ILE A 1 92 ? -17.325 -4.556 -4.302 1.00 96.06 92 ILE A N 1
ATOM 686 C CA . ILE A 1 92 ? -17.984 -3.570 -5.168 1.00 96.06 92 ILE A CA 1
ATOM 687 C C . ILE A 1 92 ? -19.486 -3.851 -5.154 1.00 96.06 92 ILE A C 1
ATOM 689 O O . ILE A 1 92 ? -19.935 -4.907 -5.606 1.00 96.06 92 ILE A O 1
ATOM 693 N N . LEU A 1 93 ? -20.265 -2.903 -4.645 1.00 95.62 93 LEU A N 1
ATOM 694 C CA . LEU A 1 93 ? -21.718 -3.003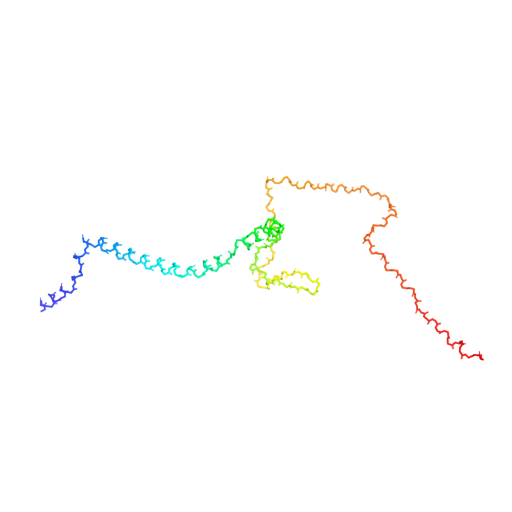 -4.587 1.00 95.62 93 LEU A CA 1
ATOM 695 C C . LEU A 1 93 ? -22.369 -2.700 -5.954 1.00 95.62 93 LEU A C 1
ATOM 697 O O . LEU A 1 93 ? -21.753 -2.065 -6.812 1.00 95.62 93 LEU A O 1
ATOM 701 N N . PRO A 1 94 ? -23.643 -3.088 -6.180 1.00 96.81 94 PRO A N 1
ATOM 702 C CA . PRO A 1 94 ? -24.339 -2.833 -7.448 1.00 96.81 94 PRO A CA 1
ATOM 703 C C . PRO A 1 94 ? -24.472 -1.351 -7.828 1.00 96.81 94 PRO A C 1
ATOM 705 O O . PRO A 1 94 ? -24.684 -1.037 -8.996 1.00 96.81 94 PRO A O 1
ATOM 708 N N . ASN A 1 95 ? -24.372 -0.443 -6.854 1.00 97.19 95 ASN A N 1
ATOM 709 C CA . ASN A 1 95 ? -24.381 1.004 -7.064 1.00 97.19 95 ASN A CA 1
ATOM 710 C C . ASN A 1 95 ? -22.993 1.590 -7.387 1.00 97.19 95 ASN A C 1
ATOM 712 O O . ASN A 1 95 ? -22.914 2.769 -7.715 1.00 97.19 95 ASN A O 1
ATOM 716 N N . GLY A 1 96 ? -21.924 0.790 -7.322 1.00 93.81 96 GLY A N 1
ATOM 717 C CA . GLY A 1 96 ? -20.547 1.223 -7.577 1.00 93.81 96 GLY A CA 1
ATOM 718 C C . GLY A 1 96 ? -19.764 1.647 -6.333 1.00 93.81 96 GLY A C 1
ATOM 719 O O . GLY A 1 96 ? -18.584 1.968 -6.460 1.00 93.81 96 GLY A O 1
ATOM 720 N N . ASP A 1 97 ? -20.374 1.612 -5.145 1.00 95.69 97 ASP A N 1
ATOM 721 C CA . ASP A 1 97 ? -19.667 1.874 -3.890 1.00 95.69 97 ASP A CA 1
ATOM 722 C C . ASP A 1 97 ? -18.716 0.722 -3.544 1.00 95.69 97 ASP A C 1
ATOM 724 O O . ASP A 1 97 ? -18.998 -0.447 -3.823 1.00 95.69 97 ASP A O 1
ATOM 728 N N . ILE A 1 98 ? -17.606 1.057 -2.885 1.00 92.12 98 ILE A N 1
ATOM 729 C CA . ILE A 1 98 ? -16.634 0.087 -2.375 1.00 92.12 98 ILE A CA 1
ATOM 730 C C . ILE A 1 98 ? -16.790 -0.015 -0.860 1.00 92.12 98 ILE A C 1
ATOM 732 O O . ILE A 1 98 ? -16.720 0.993 -0.157 1.00 92.12 98 ILE A O 1
ATOM 736 N N . VAL A 1 99 ? -16.966 -1.233 -0.347 1.00 92.94 99 VAL A N 1
ATOM 737 C CA . VAL A 1 99 ? -17.097 -1.494 1.093 1.00 92.94 99 VAL A CA 1
ATOM 738 C C . VAL A 1 99 ? -15.945 -2.361 1.592 1.00 92.94 99 VAL A C 1
ATOM 740 O O . VAL A 1 99 ? -15.683 -3.437 1.055 1.00 92.94 99 VAL A O 1
ATOM 743 N N . PHE A 1 100 ? -15.301 -1.914 2.673 1.00 92.25 100 PHE A N 1
ATOM 744 C CA . PHE A 1 100 ? -14.334 -2.697 3.445 1.00 92.25 100 PHE A CA 1
ATOM 745 C C . PHE A 1 100 ? -15.027 -3.288 4.673 1.00 92.25 100 PHE A C 1
ATOM 747 O O . PHE A 1 100 ? -15.309 -2.588 5.647 1.00 92.25 100 PHE A O 1
ATOM 754 N N . ARG A 1 101 ? -15.342 -4.585 4.632 1.00 94.19 101 ARG A N 1
ATOM 755 C CA . ARG A 1 101 ? -16.006 -5.267 5.751 1.00 94.19 101 ARG A CA 1
ATOM 756 C C . ARG A 1 101 ? -14.983 -5.700 6.787 1.00 94.19 101 ARG A C 1
ATOM 758 O O . ARG A 1 101 ? -13.950 -6.265 6.447 1.00 94.19 101 ARG A O 1
ATOM 765 N N . ARG A 1 102 ? -15.276 -5.465 8.062 1.00 94.06 102 ARG A N 1
ATOM 766 C CA . ARG A 1 102 ? -14.425 -5.924 9.161 1.00 94.06 102 ARG A CA 1
ATOM 767 C C . ARG A 1 102 ? -14.630 -7.417 9.394 1.00 94.06 102 ARG A C 1
ATOM 769 O O . ARG A 1 102 ? -15.767 -7.886 9.430 1.00 94.06 102 ARG A O 1
ATOM 776 N N . ARG A 1 103 ? -13.540 -8.154 9.573 1.00 93.44 103 ARG A N 1
ATOM 777 C CA . ARG A 1 103 ? -13.580 -9.592 9.829 1.00 93.44 103 ARG A CA 1
ATOM 778 C C . ARG A 1 103 ? -14.201 -9.886 11.192 1.00 93.44 103 ARG A C 1
ATOM 780 O O . ARG A 1 103 ? -13.998 -9.148 12.156 1.00 93.44 103 ARG A O 1
ATOM 787 N N . ALA A 1 104 ? -14.911 -11.007 11.286 1.00 91.38 104 ALA A N 1
ATOM 788 C CA . ALA A 1 104 ? -15.580 -11.426 12.519 1.00 91.38 104 ALA A CA 1
ATOM 789 C C . ALA A 1 104 ? -14.606 -11.821 13.647 1.00 91.38 104 ALA A C 1
ATOM 791 O O . ALA A 1 104 ? -14.977 -11.774 14.816 1.00 91.38 104 ALA A O 1
ATOM 792 N N . ASP A 1 105 ? -13.375 -12.210 13.304 1.00 93.81 105 ASP A N 1
ATOM 793 C CA . ASP A 1 105 ? -12.311 -12.587 14.241 1.00 93.81 105 ASP A CA 1
ATOM 794 C C . ASP A 1 105 ? -11.420 -11.408 14.667 1.00 93.81 105 ASP A C 1
ATOM 796 O O . ASP A 1 105 ? -10.507 -11.588 15.476 1.00 93.81 105 ASP A O 1
ATOM 800 N N . ALA A 1 106 ? -11.672 -10.201 14.153 1.00 91.25 106 ALA A N 1
ATOM 801 C CA . ALA A 1 106 ? -10.909 -9.023 14.533 1.00 91.25 106 ALA A CA 1
ATOM 802 C C . ALA A 1 106 ? -11.203 -8.607 15.992 1.00 91.25 106 ALA A C 1
ATOM 804 O O . ALA A 1 106 ? -12.357 -8.669 16.431 1.00 91.25 106 ALA A O 1
ATOM 805 N N . PRO A 1 107 ? -10.197 -8.111 16.745 1.00 90.12 107 PRO A N 1
ATOM 806 C CA . PRO A 1 107 ? -10.408 -7.481 18.055 1.00 90.12 107 PRO A CA 1
ATOM 807 C C . PRO A 1 107 ? -11.459 -6.367 17.974 1.00 90.12 107 PRO A C 1
ATOM 809 O O . PRO A 1 107 ? -11.673 -5.866 16.882 1.00 90.12 107 PRO A O 1
ATOM 812 N N . PRO A 1 108 ? -12.103 -5.902 19.055 1.00 88.62 108 PRO A N 1
ATOM 813 C CA . PRO A 1 108 ? -13.027 -4.764 18.982 1.00 88.62 108 PRO A CA 1
ATOM 814 C C . PRO A 1 108 ? -12.390 -3.541 18.308 1.00 88.62 108 PRO A C 1
ATOM 816 O O . PRO A 1 108 ? -11.207 -3.270 18.522 1.00 88.62 108 PRO A O 1
ATOM 819 N N . TRP A 1 109 ? -13.159 -2.833 17.476 1.00 86.38 109 TRP A N 1
ATOM 820 C CA . TRP A 1 109 ? -12.666 -1.625 16.815 1.00 86.38 109 TRP A CA 1
ATOM 821 C C . TRP A 1 109 ? -12.349 -0.563 17.859 1.00 86.38 109 TRP A C 1
ATOM 823 O O . TRP A 1 109 ? -13.146 -0.309 18.765 1.00 86.38 109 TRP A O 1
ATOM 833 N N . GLN A 1 110 ? -11.172 0.029 17.721 1.00 82.19 110 GLN A N 1
ATOM 834 C CA . GLN A 1 110 ? -10.728 1.158 18.514 1.00 82.19 110 GLN A CA 1
ATOM 835 C C . GLN A 1 110 ? -10.543 2.320 17.541 1.00 82.19 110 GLN A C 1
ATOM 837 O O . GLN A 1 110 ? -9.835 2.142 16.547 1.00 82.19 110 GLN A O 1
ATOM 842 N N . PRO A 1 111 ? -11.178 3.478 17.784 1.00 74.19 111 PRO A N 1
ATOM 843 C CA . PRO A 1 111 ? -10.865 4.672 17.021 1.00 74.19 111 PRO A CA 1
ATOM 844 C C . PRO A 1 111 ? -9.366 4.928 17.126 1.00 74.19 111 PRO A C 1
ATOM 846 O O . PRO A 1 111 ? -8.816 4.840 18.227 1.00 74.19 111 PRO A O 1
ATOM 849 N N . ALA A 1 112 ? -8.716 5.247 16.008 1.00 68.81 112 ALA A N 1
ATOM 850 C CA . ALA A 1 112 ? -7.385 5.823 16.074 1.00 68.81 112 ALA A CA 1
ATOM 851 C C . ALA A 1 112 ? -7.481 7.056 16.984 1.00 68.81 112 ALA A C 1
ATOM 853 O O . ALA A 1 112 ? -8.268 7.967 16.712 1.00 68.81 112 ALA A O 1
ATOM 854 N N . GLU A 1 113 ? -6.759 7.052 18.108 1.00 62.28 113 GLU A N 1
ATOM 855 C CA . GLU A 1 113 ? -6.597 8.266 18.896 1.00 62.28 113 GLU A CA 1
ATOM 856 C C . GLU A 1 113 ? -5.998 9.293 17.943 1.00 62.28 113 GLU A C 1
ATOM 858 O O . GLU A 1 113 ? -4.913 9.081 17.403 1.00 62.28 113 GLU A O 1
ATOM 863 N N . ALA A 1 114 ? -6.733 10.375 17.684 1.00 53.72 114 ALA A N 1
ATOM 864 C CA . ALA A 1 114 ? -6.175 11.530 17.016 1.00 53.72 114 ALA A CA 1
ATOM 865 C C . ALA A 1 114 ? -5.062 12.037 17.931 1.00 53.72 114 ALA A C 1
ATOM 867 O O . ALA A 1 114 ? -5.327 12.787 18.867 1.00 53.72 114 ALA A O 1
ATOM 868 N N . THR A 1 115 ? -3.829 11.575 17.729 1.00 47.06 115 THR A N 1
ATOM 869 C CA . THR A 1 115 ? -2.663 12.277 18.243 1.00 47.06 115 THR A CA 1
ATOM 870 C C . THR A 1 115 ? -2.773 13.670 17.653 1.00 47.06 115 THR A C 1
ATOM 872 O O . THR A 1 115 ? -2.728 13.779 16.424 1.00 47.06 115 THR A O 1
ATOM 875 N N . PRO A 1 116 ? -2.995 14.716 18.467 1.00 51.12 116 PRO A N 1
ATOM 876 C CA . PRO A 1 116 ? -2.938 16.067 17.954 1.00 51.12 116 PRO A CA 1
ATOM 877 C C . PRO A 1 116 ? -1.535 16.219 17.377 1.00 51.12 116 PRO A C 1
ATOM 879 O O . PRO A 1 116 ? -0.552 16.118 18.112 1.00 51.12 116 PRO A O 1
ATOM 882 N N . ASP A 1 117 ? -1.432 16.357 16.060 1.00 49.56 117 ASP A N 1
ATOM 883 C CA . ASP A 1 117 ? -0.201 16.838 15.464 1.00 49.56 117 ASP A CA 1
ATOM 884 C C . ASP A 1 117 ? 0.016 18.237 16.049 1.00 49.56 117 ASP A C 1
ATOM 886 O O . ASP A 1 117 ? -0.762 19.157 15.802 1.00 49.56 117 ASP A O 1
ATOM 890 N N . GLU A 1 118 ? 1.039 18.388 16.890 1.00 53.88 118 GLU A N 1
ATOM 891 C CA . GLU A 1 118 ? 1.391 19.656 17.541 1.00 53.88 118 GLU A CA 1
ATOM 892 C C . GLU A 1 118 ? 1.885 20.713 16.522 1.00 53.88 118 GLU A C 1
ATOM 894 O O . GLU A 1 118 ? 2.285 21.814 16.900 1.00 53.88 118 GLU A O 1
ATOM 899 N N . SER A 1 119 ? 1.831 20.407 15.220 1.00 58.22 119 SER A N 1
ATOM 900 C CA . SER A 1 119 ? 2.240 21.283 14.117 1.00 58.22 119 SER A CA 1
ATOM 901 C C . SER A 1 119 ? 1.078 21.900 13.336 1.00 58.22 119 SER A C 1
ATOM 903 O O . SER A 1 119 ? 1.312 22.826 12.556 1.00 58.22 119 SER A O 1
ATOM 905 N N . GLU A 1 120 ? -0.162 21.454 13.546 1.00 52.78 120 GLU A N 1
ATOM 906 C CA . GLU A 1 120 ? -1.334 22.083 12.939 1.00 52.78 120 GLU A CA 1
ATOM 907 C C . GLU A 1 120 ? -2.065 22.887 14.021 1.00 52.78 120 GLU A C 1
ATOM 909 O O . GLU A 1 120 ? -2.479 22.316 15.035 1.00 52.78 120 GLU A O 1
ATOM 914 N N . PRO A 1 121 ? -2.214 24.223 13.890 1.00 49.97 121 PRO A N 1
ATOM 915 C CA . PRO A 1 121 ? -3.122 24.927 14.775 1.00 49.97 121 PRO A CA 1
ATOM 916 C C . PRO A 1 121 ? -4.479 24.265 14.578 1.00 49.97 121 PRO A C 1
ATOM 918 O O . PRO A 1 121 ? -4.979 24.251 13.452 1.00 49.97 121 PRO A O 1
ATOM 921 N N . ALA A 1 122 ? -5.023 23.693 15.661 1.00 53.53 122 ALA A N 1
ATOM 922 C CA . ALA A 1 122 ? -6.341 23.075 15.677 1.00 53.53 122 ALA A CA 1
ATOM 923 C C . ALA A 1 122 ? -7.267 23.888 14.767 1.00 53.53 122 ALA A C 1
ATOM 925 O O . ALA A 1 122 ? -7.255 25.125 14.914 1.00 53.53 122 ALA A O 1
ATOM 926 N N . PRO A 1 123 ? -8.020 23.263 13.833 1.00 57.44 123 PRO A N 1
ATOM 927 C CA . PRO A 1 123 ? -9.039 23.993 13.103 1.00 57.44 123 PRO A CA 1
ATOM 928 C C . PRO A 1 123 ? -9.830 24.678 14.193 1.00 57.44 123 PRO A C 1
ATOM 930 O O . PRO A 1 123 ? -10.358 24.007 15.082 1.00 57.44 123 PRO A O 1
ATOM 933 N N . SER A 1 124 ? -9.732 26.010 14.228 1.00 57.41 124 SER A N 1
ATOM 934 C CA . SER A 1 124 ? -10.379 26.795 15.259 1.00 57.41 124 SER A CA 1
ATOM 935 C C . SER A 1 124 ? -11.805 26.338 15.151 1.00 57.41 124 SER A C 1
ATOM 937 O O . SER A 1 124 ? -12.390 26.561 14.087 1.00 57.41 124 SER A O 1
ATOM 939 N N . GLU A 1 125 ? -12.296 25.591 16.151 1.00 52.59 125 GLU A N 1
ATOM 940 C CA . GLU A 1 125 ? -13.688 25.179 16.162 1.00 52.59 125 GLU A CA 1
ATOM 941 C C . GLU A 1 125 ? -14.412 26.457 15.776 1.00 52.59 125 GLU A C 1
ATOM 943 O O . GLU A 1 125 ? -14.182 27.482 16.445 1.00 52.59 125 GLU A O 1
ATOM 948 N N . PRO A 1 126 ? -15.156 26.498 14.653 1.00 52.91 126 PRO A N 1
ATOM 949 C CA . PRO A 1 126 ? -16.044 27.612 14.465 1.00 52.91 126 PRO A CA 1
ATOM 950 C C . PRO A 1 126 ? -16.877 27.510 15.721 1.00 52.91 126 PRO A C 1
ATOM 952 O O . PRO A 1 126 ? -17.593 26.527 15.901 1.00 52.91 126 PRO A O 1
ATOM 955 N N . THR A 1 127 ? -16.639 28.423 16.668 1.00 55.47 127 THR A N 1
ATOM 956 C CA . THR A 1 127 ? -17.430 28.511 17.871 1.00 55.47 127 THR A CA 1
ATOM 957 C C . THR A 1 127 ? -18.800 28.697 17.279 1.00 55.47 127 THR A C 1
ATOM 959 O O . THR A 1 127 ? -19.129 29.779 16.786 1.00 55.47 127 THR A O 1
ATOM 962 N N . LEU A 1 128 ? -19.558 27.602 17.236 1.00 48.00 128 LEU A N 1
ATOM 963 C CA . LEU A 1 128 ? -20.977 27.591 17.023 1.00 48.00 128 LEU A CA 1
ATOM 964 C C . LEU A 1 128 ? -21.480 28.263 18.285 1.00 48.00 128 LEU A C 1
ATOM 966 O O . LEU A 1 128 ? -21.991 27.649 19.216 1.00 48.00 128 LEU A O 1
ATOM 970 N N . ARG A 1 129 ? -21.277 29.579 18.336 1.00 51.75 129 ARG A N 1
ATOM 971 C CA . ARG A 1 129 ? -22.154 30.460 19.040 1.00 51.75 129 ARG A CA 1
ATOM 972 C C . ARG A 1 129 ? -23.454 30.183 18.338 1.00 51.75 129 ARG A C 1
ATOM 974 O O . ARG A 1 129 ? -23.656 30.660 17.224 1.00 51.75 129 ARG A O 1
ATOM 981 N N . ALA A 1 130 ? -24.247 29.313 18.958 1.00 55.00 130 ALA A N 1
ATOM 982 C CA . ALA A 1 130 ? -25.621 29.114 18.579 1.00 55.00 130 ALA A CA 1
ATOM 983 C C . ALA A 1 130 ? -26.150 30.521 18.290 1.00 55.00 130 ALA A C 1
ATOM 985 O O . ALA A 1 130 ? -26.044 31.383 19.182 1.00 55.00 130 ALA A O 1
ATOM 986 N N . PRO A 1 131 ? -26.564 30.824 17.046 1.00 54.94 131 PRO A N 1
ATOM 987 C CA . PRO A 1 131 ? -27.252 32.074 16.824 1.00 54.94 131 PRO A CA 1
ATOM 988 C C . PRO A 1 131 ? -28.377 32.087 17.856 1.00 54.94 131 PRO A C 1
ATOM 990 O O . PRO A 1 131 ? -29.060 31.076 18.052 1.00 54.94 131 PRO A O 1
ATOM 993 N N . ALA A 1 132 ? -28.480 33.185 18.614 1.00 59.78 132 ALA A N 1
ATOM 994 C CA . ALA A 1 132 ? -29.647 33.411 19.458 1.00 59.78 132 ALA A CA 1
ATOM 995 C C . ALA A 1 132 ? -30.877 33.073 18.607 1.00 59.78 132 ALA A C 1
ATOM 997 O O . ALA A 1 132 ? -30.826 33.414 17.427 1.00 59.78 132 ALA A O 1
ATOM 998 N N . PRO A 1 133 ? -31.895 32.370 19.136 1.00 53.53 133 PRO A N 1
ATOM 999 C CA . PRO A 1 133 ? -32.991 31.871 18.317 1.00 53.53 133 PRO A CA 1
ATOM 1000 C C . PRO A 1 133 ? -33.584 33.033 17.521 1.00 53.53 133 PRO A C 1
ATOM 1002 O O . PRO A 1 133 ? -34.294 33.871 18.075 1.00 53.53 133 PRO A O 1
ATOM 1005 N N . SER A 1 134 ? -33.208 33.114 16.245 1.00 59.22 134 SER A N 1
ATOM 1006 C CA . SER A 1 134 ? -33.824 34.001 15.283 1.00 59.22 134 SER A CA 1
ATOM 1007 C C . SER A 1 134 ? -35.225 33.450 15.099 1.00 59.22 134 SER A C 1
ATOM 1009 O O . SER A 1 134 ? -35.403 32.242 14.917 1.00 59.22 134 SER A O 1
ATOM 1011 N N . GLU A 1 135 ? -36.211 34.326 15.223 1.00 60.75 135 GLU A N 1
ATOM 1012 C CA . GLU A 1 135 ? -37.595 34.035 14.872 1.00 60.75 135 GLU A CA 1
ATOM 1013 C C . GLU A 1 135 ? -37.664 33.395 13.469 1.00 60.75 135 GLU A C 1
ATOM 1015 O O . GLU A 1 135 ? -36.763 33.611 12.657 1.00 60.75 135 GLU A O 1
ATOM 1020 N N . PRO A 1 136 ? -38.666 32.541 13.200 1.00 49.25 136 PRO A N 1
ATOM 1021 C CA . PRO A 1 136 ? -38.651 31.665 12.037 1.00 49.25 136 PRO A CA 1
ATOM 1022 C C . PRO A 1 136 ? -38.750 32.487 10.749 1.00 49.25 136 PRO A C 1
ATOM 1024 O O . PRO A 1 136 ? -39.822 32.975 10.403 1.00 49.25 136 PRO A O 1
ATOM 1027 N N . ASP A 1 137 ? -37.632 32.617 10.040 1.00 50.28 137 ASP A N 1
ATOM 1028 C CA . ASP A 1 137 ? -37.634 33.052 8.650 1.00 50.28 137 ASP A CA 1
ATOM 1029 C C . ASP A 1 137 ? -38.135 31.883 7.785 1.00 50.28 137 ASP A C 1
ATOM 1031 O O . ASP A 1 137 ? -37.543 30.803 7.740 1.00 50.28 137 ASP A O 1
ATOM 1035 N N . ASP A 1 138 ? -39.276 32.124 7.143 1.00 54.72 138 ASP A N 1
ATOM 1036 C CA . ASP A 1 138 ? -40.106 31.248 6.304 1.00 54.72 138 ASP A CA 1
ATOM 1037 C C . ASP A 1 138 ? -39.428 30.801 4.979 1.00 54.72 138 ASP A C 1
ATOM 1039 O O . ASP A 1 138 ? -40.068 30.699 3.932 1.00 54.72 138 ASP A O 1
ATOM 1043 N N . GLU A 1 139 ? -38.124 30.511 4.983 1.00 52.44 139 GLU A N 1
ATOM 1044 C CA . GLU A 1 139 ? -37.407 30.010 3.804 1.00 52.44 139 GLU A CA 1
ATOM 1045 C C . GLU A 1 139 ? -36.956 28.558 3.990 1.00 52.44 139 GLU A C 1
ATOM 1047 O O . GLU A 1 139 ? -35.952 28.234 4.626 1.00 52.44 139 GLU A O 1
ATOM 1052 N N . ALA A 1 140 ? -37.736 27.659 3.389 1.00 52.12 140 ALA A N 1
ATOM 1053 C CA . ALA A 1 140 ? -37.432 26.246 3.246 1.00 52.12 140 ALA A CA 1
ATOM 1054 C C . ALA A 1 140 ? -36.029 26.032 2.645 1.00 52.12 140 ALA A C 1
ATOM 1056 O O . ALA A 1 140 ? -35.744 26.438 1.517 1.00 52.12 140 ALA A O 1
ATOM 1057 N N . ALA A 1 141 ? -35.156 25.348 3.388 1.00 50.00 141 ALA A N 1
ATOM 1058 C CA . ALA A 1 141 ? -33.846 24.942 2.901 1.00 50.00 141 ALA A CA 1
ATOM 1059 C C . ALA A 1 141 ? -33.984 24.056 1.638 1.00 50.00 141 ALA A C 1
ATOM 1061 O O . ALA A 1 141 ? -34.806 23.139 1.620 1.00 50.00 141 ALA A O 1
ATOM 1062 N N . PRO A 1 142 ? -33.145 24.236 0.601 1.00 53.44 142 PRO A N 1
ATOM 1063 C CA . PRO A 1 142 ? -33.305 23.578 -0.705 1.00 53.44 142 PRO A CA 1
ATOM 1064 C C . PRO A 1 142 ? -33.104 22.048 -0.708 1.00 53.44 142 PRO A C 1
ATOM 1066 O O . PRO A 1 142 ? -33.216 21.421 -1.758 1.00 53.44 142 PRO A O 1
ATOM 1069 N N . TRP A 1 143 ? -32.828 21.434 0.449 1.00 53.84 143 TRP A N 1
ATOM 1070 C CA . TRP A 1 143 ? -32.629 19.987 0.603 1.00 53.84 143 TRP A CA 1
ATOM 1071 C C . TRP A 1 143 ? -33.573 19.323 1.612 1.00 53.84 143 TRP A C 1
ATOM 1073 O O . TRP A 1 143 ? -33.435 18.125 1.871 1.00 53.84 143 TRP A O 1
ATOM 1083 N N . THR A 1 144 ? -34.566 20.029 2.168 1.00 59.22 144 THR A N 1
ATOM 1084 C CA . THR A 1 144 ? -35.666 19.315 2.829 1.00 59.22 144 THR A CA 1
ATOM 1085 C C . THR A 1 144 ? -36.484 18.608 1.760 1.00 59.22 144 THR A C 1
ATOM 1087 O O . THR A 1 144 ? -37.040 19.260 0.876 1.00 59.22 144 THR A O 1
ATOM 1090 N N . ARG A 1 145 ? -36.587 17.271 1.840 1.00 56.44 145 ARG A N 1
ATOM 1091 C CA . ARG A 1 145 ? -37.680 16.577 1.145 1.00 56.44 145 ARG A CA 1
ATOM 1092 C C . ARG A 1 145 ? -38.967 17.307 1.534 1.00 56.44 145 ARG A C 1
ATOM 1094 O O . ARG A 1 145 ? -39.159 17.514 2.738 1.00 56.44 145 ARG A O 1
ATOM 1101 N N . PRO A 1 146 ? -39.823 17.697 0.575 1.00 64.00 146 PRO A N 1
ATOM 1102 C CA . PRO A 1 146 ? -41.143 18.168 0.944 1.00 64.00 146 PRO A CA 1
ATOM 1103 C C . PRO A 1 146 ? -41.784 17.099 1.846 1.00 64.00 146 PRO A C 1
ATOM 1105 O O . PRO A 1 146 ? -41.538 15.901 1.631 1.00 64.00 146 PRO A O 1
ATOM 1108 N N . PRO A 1 147 ? -42.536 17.495 2.890 1.00 66.19 147 PRO A N 1
ATOM 1109 C CA . PRO A 1 147 ? -43.340 16.536 3.640 1.00 66.19 147 PRO A CA 1
ATOM 1110 C C . PRO A 1 147 ? -44.146 15.714 2.627 1.00 66.19 147 PRO A C 1
ATOM 1112 O O . PRO A 1 147 ? -44.527 16.280 1.600 1.00 66.19 147 PRO A O 1
ATOM 1115 N N . PRO A 1 148 ? -44.357 14.401 2.846 1.00 63.62 148 PRO A N 1
ATOM 1116 C CA . PRO A 1 148 ? -45.122 13.602 1.900 1.00 63.62 148 PRO A CA 1
ATOM 1117 C C . PRO A 1 148 ? -46.458 14.309 1.696 1.00 63.62 148 PRO A C 1
ATOM 1119 O O . PRO A 1 148 ? -47.230 14.451 2.648 1.00 63.62 148 PRO A O 1
ATOM 1122 N N . GLU A 1 149 ? -46.678 14.837 0.490 1.00 57.97 149 GLU A N 1
ATOM 1123 C CA . GLU A 1 149 ? -47.981 15.350 0.102 1.00 57.97 149 GLU A CA 1
ATOM 1124 C C . GLU A 1 149 ? -48.948 14.213 0.400 1.00 57.97 149 GLU A C 1
ATOM 1126 O O . GLU A 1 149 ? -48.722 13.080 -0.033 1.00 57.97 149 GLU A O 1
ATOM 1131 N N . ALA A 1 150 ? -49.949 14.481 1.242 1.00 59.59 150 ALA A N 1
ATOM 1132 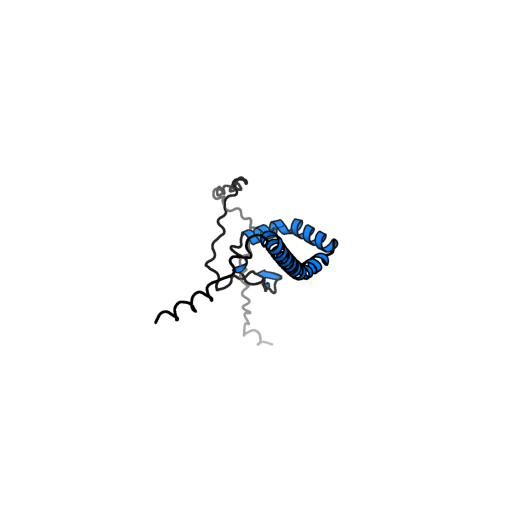C CA . ALA A 1 150 ? -51.013 13.525 1.465 1.00 59.59 150 ALA A CA 1
ATOM 1133 C C . ALA A 1 150 ? -51.517 13.138 0.076 1.00 59.59 150 ALA A C 1
ATOM 1135 O O . ALA A 1 150 ? -51.973 14.015 -0.664 1.00 59.59 150 ALA A O 1
ATOM 1136 N N . GLU A 1 151 ? -51.337 11.866 -0.298 1.00 57.25 151 GLU A N 1
ATOM 1137 C CA . GLU A 1 151 ? -51.849 11.353 -1.561 1.00 57.25 151 GLU A CA 1
ATOM 1138 C C . GLU A 1 151 ? -53.293 11.842 -1.672 1.00 57.25 151 GLU A C 1
ATOM 1140 O O . GLU A 1 151 ? -54.045 11.687 -0.699 1.00 57.25 151 GLU A O 1
ATOM 1145 N N . PRO A 1 152 ? -53.697 12.497 -2.778 1.00 52.06 152 PRO A N 1
ATOM 1146 C CA . PRO A 1 152 ? -55.101 12.783 -2.960 1.00 52.06 152 PRO A CA 1
ATOM 1147 C C . PRO A 1 152 ? -55.790 11.434 -2.875 1.00 52.06 152 PRO A C 1
ATOM 1149 O O . PRO A 1 152 ? -55.477 10.523 -3.641 1.00 52.06 152 PRO A O 1
ATOM 1152 N N . ASP A 1 153 ? -56.641 11.327 -1.862 1.00 53.69 153 ASP A N 1
ATOM 1153 C CA . ASP A 1 153 ? -57.436 10.174 -1.504 1.00 53.69 153 ASP A CA 1
ATOM 1154 C C . ASP A 1 153 ? -58.232 9.786 -2.754 1.00 53.69 153 ASP A C 1
ATOM 1156 O O . ASP A 1 153 ? -59.343 10.260 -2.992 1.00 53.69 153 ASP A O 1
ATOM 1160 N N . ASN A 1 154 ? -57.621 8.981 -3.628 1.00 56.91 154 ASN A N 1
ATOM 1161 C CA . ASN A 1 154 ? -58.234 8.465 -4.840 1.00 56.91 154 ASN A CA 1
ATOM 1162 C C . ASN A 1 154 ? -59.122 7.292 -4.430 1.00 56.91 154 ASN A C 1
ATOM 1164 O O . ASN A 1 154 ? -59.040 6.180 -4.953 1.00 56.91 154 ASN A O 1
ATOM 1168 N N . GLN A 1 155 ? -59.989 7.564 -3.456 1.00 52.62 155 GLN A N 1
ATOM 1169 C CA . GLN A 1 155 ? -61.252 6.892 -3.312 1.00 52.62 155 GLN A CA 1
ATOM 1170 C C . GLN A 1 155 ? -62.056 7.290 -4.538 1.00 52.62 155 GLN A C 1
ATOM 1172 O O . GLN A 1 155 ? -62.805 8.266 -4.558 1.00 52.62 155 GLN A O 1
ATOM 1177 N N . LEU A 1 156 ? -61.848 6.509 -5.593 1.00 54.47 156 LEU A N 1
ATOM 1178 C CA . LEU A 1 156 ? -62.802 6.320 -6.658 1.00 54.47 156 LEU A CA 1
ATOM 1179 C C . LEU A 1 156 ? -64.128 5.946 -5.979 1.00 54.47 156 LEU A C 1
ATOM 1181 O O . LEU A 1 156 ? -64.394 4.780 -5.690 1.00 54.47 156 LEU A O 1
ATOM 1185 N N . HIS A 1 157 ? -64.928 6.958 -5.648 1.00 50.94 157 HIS A N 1
ATOM 1186 C CA . H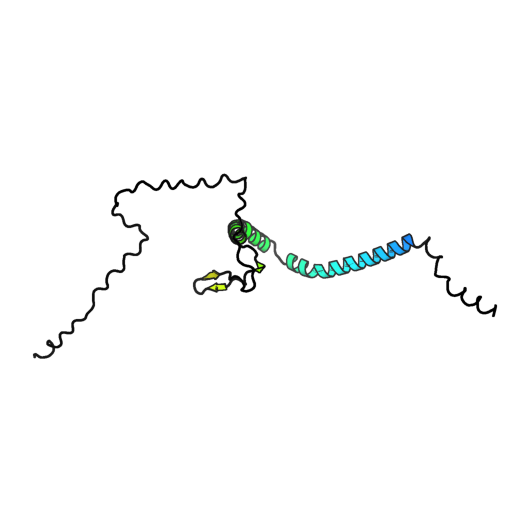IS A 1 157 ? -66.303 6.794 -5.225 1.00 50.94 157 HIS A CA 1
ATOM 1187 C C . HIS A 1 157 ? -67.053 6.326 -6.467 1.00 50.94 157 HIS A C 1
ATOM 1189 O O . HIS A 1 157 ? -67.602 7.122 -7.228 1.00 50.94 157 HIS A O 1
ATOM 1195 N N . ILE A 1 158 ? -66.981 5.022 -6.731 1.00 53.34 158 ILE A N 1
ATOM 1196 C CA . ILE A 1 158 ? -67.901 4.369 -7.646 1.00 53.34 158 ILE A CA 1
ATOM 1197 C C . ILE A 1 158 ? -69.253 4.472 -6.953 1.00 53.34 158 ILE A C 1
ATOM 1199 O O . ILE A 1 158 ? -69.545 3.699 -6.046 1.00 53.34 158 ILE A O 1
ATOM 1203 N N . ASP A 1 159 ? -70.032 5.479 -7.336 1.00 53.03 159 ASP A N 1
ATOM 1204 C CA . ASP A 1 159 ? -71.453 5.548 -7.031 1.00 53.03 159 ASP A CA 1
ATOM 1205 C C . ASP A 1 159 ? -72.121 4.368 -7.756 1.00 53.03 159 ASP A C 1
ATOM 1207 O O . ASP A 1 159 ? -72.190 4.375 -8.990 1.00 53.03 159 ASP A O 1
ATOM 1211 N N . PRO A 1 160 ? -72.596 3.331 -7.041 1.00 56.22 160 PRO A N 1
ATOM 1212 C CA . PRO A 1 160 ? -73.207 2.169 -7.676 1.00 56.22 160 PRO A CA 1
ATOM 1213 C C . PRO A 1 160 ? -74.600 2.475 -8.257 1.00 56.22 160 PRO A C 1
ATOM 1215 O O . PRO A 1 160 ? -75.285 1.558 -8.704 1.00 56.22 160 PRO A O 1
ATOM 1218 N N . SER A 1 161 ? -75.036 3.739 -8.261 1.00 61.22 161 SER A N 1
ATOM 1219 C CA . SER A 1 161 ? -76.384 4.141 -8.672 1.00 61.22 161 SER A CA 1
ATOM 1220 C C . SER A 1 161 ? -76.448 4.815 -10.043 1.00 61.22 161 SER A C 1
ATOM 1222 O O . SER A 1 161 ? -77.538 5.204 -10.456 1.00 61.22 161 SER A O 1
ATOM 1224 N N . ARG A 1 162 ? -75.327 4.974 -10.767 1.00 56.72 162 ARG A N 1
ATOM 1225 C CA . ARG A 1 162 ? -75.308 5.748 -12.026 1.00 56.72 162 ARG A CA 1
ATOM 1226 C C . ARG A 1 162 ? -75.308 4.937 -13.330 1.00 56.72 162 ARG A C 1
ATOM 1228 O O . ARG A 1 162 ? -75.391 5.545 -14.389 1.00 56.72 162 ARG A O 1
ATOM 1235 N N . ASP A 1 163 ? -75.327 3.605 -13.262 1.00 55.75 163 ASP A N 1
ATOM 1236 C CA . ASP A 1 163 ? -75.418 2.721 -14.445 1.00 55.75 163 ASP A CA 1
ATOM 1237 C C . ASP A 1 163 ? -76.779 2.004 -14.579 1.00 55.75 163 ASP A C 1
ATOM 1239 O O . ASP A 1 163 ? -76.889 0.919 -15.149 1.00 55.75 163 ASP A O 1
ATOM 1243 N N . MET A 1 164 ? -77.853 2.614 -14.076 1.00 56.19 164 MET A N 1
ATOM 1244 C CA . MET A 1 164 ? -79.221 2.231 -14.434 1.00 56.19 164 MET A CA 1
ATOM 1245 C C . MET A 1 164 ? -80.068 3.476 -14.661 1.00 56.19 164 MET A C 1
ATOM 1247 O O . MET A 1 164 ? -80.879 3.817 -13.815 1.00 56.19 164 MET A O 1
ATOM 1251 N N . GLU A 1 165 ? -79.891 4.141 -15.800 1.00 53.84 165 GLU A N 1
ATOM 1252 C CA . GLU A 1 165 ? -81.004 4.762 -16.528 1.00 53.84 165 GLU A CA 1
ATOM 1253 C C . GLU A 1 165 ? -80.548 5.200 -17.933 1.00 53.84 165 GLU A C 1
ATOM 1255 O O . GLU A 1 165 ? -79.852 6.199 -18.084 1.00 53.84 165 GLU A O 1
ATOM 1260 N N . LEU A 1 166 ? -81.019 4.420 -18.920 1.00 47.44 166 LEU A N 1
ATOM 1261 C CA . LEU A 1 166 ? -81.297 4.744 -20.333 1.00 47.44 166 LEU A CA 1
ATOM 1262 C C . LEU A 1 166 ? -80.128 5.004 -21.301 1.00 47.44 166 LEU A C 1
ATOM 1264 O O . LEU A 1 166 ? -79.546 6.108 -21.303 1.00 47.44 166 LEU A O 1
#

Foldseek 3Di:
DPPVVVVVVPVPDPDPPPDPPCPVVVVVVVVVVVVVVVVVVCVVCVVVVVVVVVCDPVNVVVVVVCCVPCVVVVVVVVLQDPDPVQWDPWDQDPVRDTDTHGDPPDDDDDGDPPPPPPPDPPPPPPPCPPPDPDDDDPDDDPPPDPDPDPPPPPPPPPPVPPPPDD

Secondary structure (DSSP, 8-state):
--SSSSSTTSS----TTSSSSHHHHHHHHHHHHHHHHHHHHHHHHHHHHHHHHTS-HHHHHHHHHHHHHHHHHHHHHHHT-S-GGGBPPPEEPTTS-EE-PBPTTSPPP-PPP----TTS---------------------TTSPPP------------TTSS---

Radius of gyration: 41.09 Å; chains: 1; bounding box: 129×91×57 Å

Sequence (166 aa):
MRRLILAAALVAAPLAGHAQDSSDDGNDLLREGANLFLRGLLEDVQPPLQELAGITVQHLAALQAFLDEMGPAFAEVVGQIDSVTYYEPPEILPNGDIVFRRRADAPPWQPAEATPDESEPAPSEPTLRAPAPSEPDDEAAPWTRPPPEAEPDNQLHIDPSRDMEL

Organism: NCBI:txid442562

pLDDT: mean 72.17, std 17.68, range [46.22, 97.19]